Protein AF-A0A4V5LPJ2-F1 (afdb_monomer_lite)

Foldseek 3Di:
DDLVLLLLLLQLQLQLLVDVPCSNVVSLLLVLVLVLLVVVLVCLVVVNDPVPDDPVNSVVSSVVSSVVSVCVCVVPPVSVVVSLVCVVVNDPVSNVVSVCSSLVSLVSSCVSVVPDPVVSVVVVCVVVVVSVCSVVPGDHDPVRD

Radius of gyration: 16.35 Å; chains: 1; bounding box: 39×26×43 Å

Sequence (145 aa):
MNFYELIYLNIYLSLSRTNKSIPEWSTLFCLSSLFFLNLLSISVLLNIELKELKETQVYIIAGVVFGIHYLHFQKEHRILKKITDLKSKVNLTNRILTILYVLGTISLFCYLANIGLNNYLILIIVIIVPTILAHLFGKRNEQFD

pLDDT: mean 81.31, std 11.52, range [42.31, 94.62]

Structure (mmCIF, N/CA/C/O backbone):
data_AF-A0A4V5LPJ2-F1
#
_entry.id   AF-A0A4V5LPJ2-F1
#
loop_
_atom_site.group_PDB
_atom_site.id
_atom_site.type_symbol
_atom_site.label_atom_id
_atom_site.label_alt_id
_atom_site.label_comp_id
_atom_site.label_asym_id
_atom_site.label_entity_id
_atom_site.label_seq_id
_atom_site.pdbx_PDB_ins_code
_atom_site.Cartn_x
_atom_site.Cartn_y
_atom_site.Cartn_z
_atom_site.occupancy
_atom_site.B_iso_or_equiv
_atom_site.auth_seq_id
_atom_site.auth_comp_id
_atom_site.auth_asym_id
_atom_site.auth_atom_id
_atom_site.pdbx_PDB_model_num
ATOM 1 N N . MET A 1 1 ? -5.592 3.768 -18.200 1.00 69.88 1 MET A N 1
ATOM 2 C CA . MET A 1 1 ? -5.161 3.122 -16.949 1.00 69.88 1 MET A CA 1
ATOM 3 C C . MET A 1 1 ? -6.067 3.661 -15.867 1.00 69.88 1 MET A C 1
ATOM 5 O O . MET A 1 1 ? -6.167 4.882 -15.763 1.00 69.88 1 MET A O 1
ATOM 9 N N . ASN A 1 2 ? -6.808 2.800 -15.174 1.00 79.50 2 ASN A N 1
ATOM 10 C CA . ASN A 1 2 ? -7.625 3.251 -14.046 1.00 79.50 2 ASN A CA 1
ATOM 11 C C . ASN A 1 2 ? -6.712 3.609 -12.847 1.00 79.50 2 ASN A C 1
ATOM 13 O O . ASN A 1 2 ? -5.513 3.324 -12.862 1.00 79.50 2 ASN A O 1
ATOM 17 N N . PHE A 1 3 ? -7.254 4.276 -11.825 1.00 81.38 3 PHE A N 1
ATOM 18 C CA . PHE A 1 3 ? -6.464 4.726 -10.669 1.00 81.38 3 PHE A CA 1
ATOM 19 C C . PHE A 1 3 ? -5.799 3.562 -9.914 1.00 81.38 3 PHE A C 1
ATOM 21 O O . PHE A 1 3 ? -4.644 3.667 -9.509 1.00 81.38 3 PHE A O 1
ATOM 28 N N . TYR A 1 4 ? -6.492 2.428 -9.792 1.00 83.69 4 TYR A N 1
ATOM 29 C CA . TYR A 1 4 ? -5.961 1.231 -9.143 1.00 83.69 4 TYR A CA 1
ATOM 30 C C . TYR A 1 4 ? -4.766 0.640 -9.908 1.00 83.69 4 TYR A C 1
ATOM 32 O O . TYR A 1 4 ? -3.712 0.420 -9.320 1.00 83.69 4 TYR A O 1
ATOM 40 N N . GLU A 1 5 ? -4.891 0.452 -11.225 1.00 80.06 5 GLU A N 1
ATOM 41 C CA . GLU A 1 5 ? -3.816 -0.007 -12.113 1.00 80.06 5 GLU A CA 1
ATOM 42 C C . GLU A 1 5 ? -2.605 0.935 -12.041 1.00 80.06 5 GLU A C 1
ATOM 44 O O . GLU A 1 5 ? -1.464 0.478 -12.064 1.00 80.06 5 GLU A O 1
ATOM 49 N N . LEU A 1 6 ? -2.845 2.246 -11.922 1.00 84.94 6 LEU A N 1
ATOM 50 C CA . LEU A 1 6 ? -1.798 3.256 -11.788 1.00 84.94 6 LEU A CA 1
ATOM 51 C C . LEU A 1 6 ? -1.009 3.094 -10.491 1.00 84.94 6 LEU A C 1
ATOM 53 O O . LEU A 1 6 ? 0.224 3.081 -10.530 1.00 84.94 6 LEU A O 1
ATOM 57 N N . ILE A 1 7 ? -1.703 2.981 -9.357 1.00 86.81 7 ILE A N 1
ATOM 58 C CA . ILE A 1 7 ? -1.058 2.777 -8.056 1.00 86.81 7 ILE A CA 1
ATOM 59 C C . ILE A 1 7 ? -0.337 1.430 -8.058 1.00 86.81 7 ILE A C 1
ATOM 61 O O . ILE A 1 7 ? 0.839 1.377 -7.699 1.00 86.81 7 ILE A O 1
ATOM 65 N N . TYR A 1 8 ? -1.002 0.367 -8.520 1.00 86.94 8 TYR A N 1
ATOM 66 C CA . TYR A 1 8 ? -0.419 -0.967 -8.621 1.00 86.94 8 TYR A CA 1
ATOM 67 C C . TYR A 1 8 ? 0.894 -0.927 -9.402 1.00 86.94 8 TYR A C 1
ATOM 69 O O . TYR A 1 8 ? 1.921 -1.369 -8.896 1.00 86.94 8 TYR A O 1
ATOM 77 N N . LEU A 1 9 ? 0.888 -0.355 -10.609 1.00 85.38 9 LEU A N 1
ATOM 78 C CA . LEU A 1 9 ? 2.061 -0.310 -11.479 1.00 85.38 9 LEU A CA 1
ATOM 79 C C . LEU A 1 9 ? 3.217 0.475 -10.846 1.00 85.38 9 LEU A C 1
ATOM 81 O O . LEU A 1 9 ? 4.365 0.041 -10.916 1.00 85.38 9 LEU A O 1
ATOM 85 N N . ASN A 1 10 ? 2.939 1.616 -10.214 1.00 85.19 10 ASN A N 1
ATOM 86 C CA . ASN A 1 10 ? 3.983 2.413 -9.568 1.00 85.19 10 ASN A CA 1
ATOM 87 C C . ASN A 1 10 ? 4.578 1.709 -8.342 1.00 85.19 10 ASN A C 1
ATOM 89 O O . ASN A 1 10 ? 5.80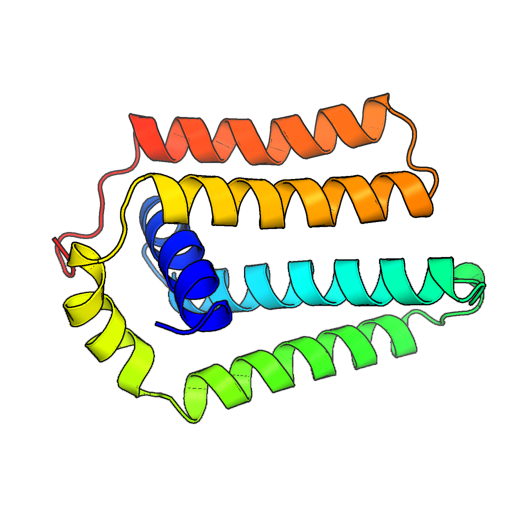1 1.710 -8.182 1.00 85.19 10 ASN A O 1
ATOM 93 N N . ILE A 1 11 ? 3.739 1.091 -7.506 1.00 87.94 11 ILE A N 1
ATOM 94 C CA . ILE A 1 11 ? 4.201 0.313 -6.350 1.00 87.94 11 ILE A CA 1
ATOM 95 C C . ILE A 1 11 ? 5.001 -0.900 -6.828 1.00 87.94 11 ILE A C 1
ATOM 97 O O . ILE A 1 11 ? 6.104 -1.121 -6.334 1.00 87.94 11 ILE A O 1
ATOM 101 N N . TYR A 1 12 ? 4.516 -1.612 -7.846 1.00 86.56 12 TYR A N 1
ATOM 102 C CA . TYR A 1 12 ? 5.212 -2.745 -8.451 1.00 86.56 12 TYR A CA 1
ATOM 103 C C . TYR A 1 12 ? 6.596 -2.364 -8.971 1.00 86.56 12 TYR A C 1
ATOM 105 O O . TYR A 1 12 ? 7.581 -2.991 -8.595 1.00 86.56 12 TYR A O 1
ATOM 113 N N . LEU A 1 13 ? 6.704 -1.299 -9.773 1.00 81.50 13 LEU A N 1
ATOM 114 C CA . LEU A 1 13 ? 7.986 -0.832 -10.319 1.00 81.50 13 LEU A CA 1
ATOM 115 C C . LEU A 1 13 ? 8.971 -0.351 -9.243 1.00 81.50 13 LEU A C 1
ATOM 117 O O . LEU A 1 13 ? 10.178 -0.284 -9.497 1.00 81.50 13 LEU A O 1
ATOM 121 N N . SER A 1 14 ? 8.462 0.053 -8.079 1.00 82.00 14 SER A N 1
ATOM 122 C CA . SER A 1 14 ? 9.286 0.392 -6.922 1.00 82.00 14 SER A CA 1
ATOM 123 C C . SER A 1 14 ? 9.760 -0.877 -6.210 1.00 82.00 14 SER A C 1
ATOM 125 O O . SER A 1 14 ? 10.963 -1.086 -6.051 1.00 82.00 14 SER A O 1
ATOM 127 N N . LEU A 1 15 ? 8.831 -1.770 -5.857 1.00 84.56 15 LEU A N 1
ATOM 128 C CA . LEU A 1 15 ? 9.115 -3.002 -5.121 1.00 84.56 15 LEU A CA 1
ATOM 129 C C . LEU A 1 15 ? 9.925 -4.009 -5.933 1.00 84.56 15 LEU A C 1
ATOM 131 O O . LEU A 1 15 ? 10.738 -4.718 -5.359 1.00 84.56 15 LEU A O 1
ATOM 135 N N . SER A 1 16 ? 9.804 -4.037 -7.258 1.00 82.12 16 SER A N 1
ATOM 136 C CA . SER A 1 16 ? 10.622 -4.902 -8.114 1.00 82.12 16 SER A CA 1
ATOM 137 C C . SER A 1 16 ? 12.112 -4.543 -8.106 1.00 82.12 16 SER A C 1
ATOM 139 O O . SER A 1 16 ? 12.935 -5.311 -8.607 1.00 82.12 16 SER A O 1
ATOM 141 N N . ARG A 1 17 ? 12.486 -3.383 -7.542 1.00 75.56 17 ARG A N 1
ATOM 142 C CA . ARG A 1 17 ? 13.888 -3.000 -7.311 1.00 75.56 17 ARG A CA 1
ATOM 143 C C . ARG A 1 17 ? 14.451 -3.590 -6.023 1.00 75.56 17 ARG A C 1
ATOM 145 O O . ARG A 1 17 ? 15.646 -3.863 -5.973 1.00 75.56 17 ARG A O 1
ATOM 152 N N . THR A 1 18 ? 13.614 -3.762 -4.999 1.00 76.88 18 THR A N 1
ATOM 153 C CA . THR A 1 18 ? 14.015 -4.276 -3.678 1.00 76.88 18 THR A CA 1
ATOM 154 C C . THR A 1 18 ? 13.739 -5.761 -3.514 1.00 76.88 18 THR A C 1
ATOM 156 O O . THR A 1 18 ? 14.551 -6.468 -2.927 1.00 76.88 18 THR A O 1
ATOM 159 N N . ASN A 1 19 ? 12.626 -6.250 -4.055 1.00 78.19 19 ASN A N 1
ATOM 160 C CA . ASN A 1 19 ? 12.222 -7.645 -4.023 1.00 78.19 19 ASN A CA 1
ATOM 161 C C . ASN A 1 19 ? 12.084 -8.196 -5.445 1.00 78.19 19 ASN A C 1
ATOM 163 O O . ASN A 1 19 ? 11.047 -8.069 -6.094 1.00 78.19 19 ASN A O 1
ATOM 167 N N . LYS A 1 20 ? 13.159 -8.827 -5.915 1.00 72.06 20 LYS A N 1
ATOM 168 C CA . LYS A 1 20 ? 13.253 -9.410 -7.259 1.00 72.06 20 LYS A CA 1
ATOM 169 C C . LYS A 1 20 ? 12.578 -10.771 -7.387 1.00 72.06 20 LYS A C 1
ATOM 171 O O . LYS A 1 20 ? 12.247 -11.162 -8.499 1.00 72.06 20 LYS A O 1
ATOM 176 N N . SER A 1 21 ? 12.407 -11.485 -6.277 1.00 78.12 21 SER A N 1
ATOM 177 C CA . SER A 1 21 ? 11.954 -12.878 -6.290 1.00 78.12 21 SER A CA 1
ATOM 178 C C . SER A 1 21 ? 10.438 -12.997 -6.410 1.00 78.12 21 SER A C 1
ATOM 180 O O . SER A 1 21 ? 9.957 -13.909 -7.071 1.00 78.12 21 SER A O 1
ATOM 182 N N . ILE A 1 22 ? 9.691 -12.092 -5.766 1.00 83.00 22 ILE A N 1
ATOM 183 C CA . ILE A 1 22 ? 8.217 -12.108 -5.723 1.00 83.00 22 ILE A CA 1
ATOM 184 C C . ILE A 1 22 ? 7.626 -10.677 -5.669 1.00 83.00 22 ILE A C 1
ATOM 186 O O . ILE A 1 22 ? 6.932 -10.308 -4.706 1.00 83.00 22 ILE A O 1
ATOM 190 N N . PRO A 1 23 ? 7.920 -9.818 -6.665 1.00 81.56 23 PRO A N 1
ATOM 191 C CA . PRO A 1 23 ? 7.469 -8.425 -6.672 1.00 81.56 23 PRO A CA 1
ATOM 192 C C . PRO A 1 23 ? 5.940 -8.282 -6.708 1.00 81.56 23 PRO A C 1
ATOM 194 O O . PRO A 1 23 ? 5.391 -7.355 -6.106 1.00 81.56 23 PRO A O 1
ATOM 197 N N . GLU A 1 24 ? 5.231 -9.209 -7.349 1.00 82.12 24 GLU A N 1
ATOM 198 C CA . GLU A 1 24 ? 3.770 -9.204 -7.472 1.00 82.12 24 GLU A CA 1
ATOM 199 C C . GLU A 1 24 ? 3.105 -9.384 -6.109 1.00 82.12 24 GLU A C 1
ATOM 201 O O . GLU A 1 24 ? 2.241 -8.597 -5.722 1.00 82.12 24 GLU A O 1
ATOM 206 N N . TRP A 1 25 ? 3.550 -10.389 -5.353 1.00 85.31 25 TRP A N 1
ATOM 207 C CA . TRP A 1 25 ? 3.049 -10.673 -4.009 1.00 85.31 25 TRP A CA 1
ATOM 208 C C . TRP A 1 25 ? 3.363 -9.541 -3.038 1.00 85.31 25 TRP A C 1
ATOM 210 O O . TRP A 1 25 ? 2.518 -9.168 -2.228 1.00 85.31 25 TRP A O 1
ATOM 220 N N . SER A 1 26 ? 4.546 -8.940 -3.166 1.00 88.06 26 SER A N 1
ATOM 221 C CA . SER A 1 26 ? 4.929 -7.775 -2.362 1.00 88.06 26 SER A CA 1
ATOM 222 C C . SER A 1 26 ? 4.034 -6.572 -2.661 1.00 88.06 26 SER A C 1
ATOM 224 O O . SER A 1 26 ? 3.587 -5.881 -1.747 1.00 88.06 26 SER A O 1
ATOM 226 N N . THR A 1 27 ? 3.725 -6.348 -3.940 1.00 89.12 27 THR A N 1
ATOM 227 C CA . THR A 1 27 ? 2.815 -5.283 -4.387 1.00 89.12 27 THR A CA 1
ATOM 228 C C . THR A 1 27 ? 1.408 -5.514 -3.867 1.00 89.12 27 THR A C 1
ATOM 230 O O . THR A 1 27 ? 0.787 -4.600 -3.327 1.00 89.12 27 THR A O 1
ATOM 233 N N . LEU A 1 28 ? 0.925 -6.749 -3.980 1.00 90.06 28 LEU A N 1
ATOM 234 C CA . LEU A 1 28 ? -0.381 -7.154 -3.490 1.00 90.06 28 LEU A CA 1
ATOM 235 C C . LEU A 1 28 ? -0.511 -6.927 -1.982 1.00 90.06 28 LEU A C 1
ATOM 237 O O . LEU A 1 28 ? -1.493 -6.344 -1.521 1.00 90.06 28 LEU A O 1
ATOM 241 N N . PHE A 1 29 ? 0.498 -7.344 -1.221 1.00 90.75 29 PHE A N 1
ATOM 242 C CA . PHE A 1 29 ? 0.544 -7.153 0.222 1.00 90.75 29 PHE A CA 1
ATOM 243 C C . PHE A 1 29 ? 0.590 -5.669 0.607 1.00 90.75 29 PHE A C 1
ATOM 245 O O . PHE A 1 29 ? -0.132 -5.242 1.511 1.00 90.75 29 PHE A O 1
ATOM 25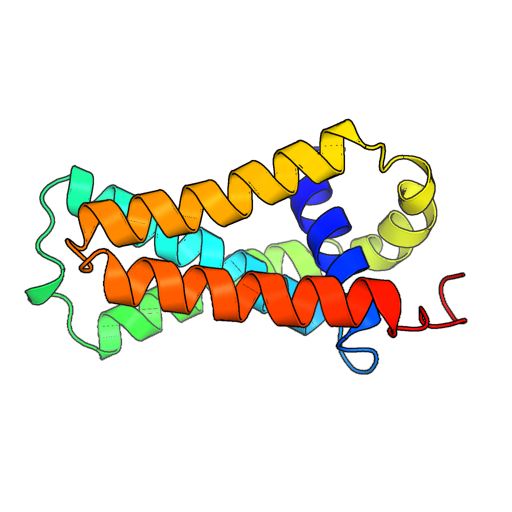2 N N . CYS A 1 30 ? 1.380 -4.867 -0.113 1.00 91.69 30 CYS A N 1
ATOM 253 C CA . CYS A 1 30 ? 1.466 -3.424 0.092 1.00 91.69 30 CYS A CA 1
ATOM 254 C C . CYS A 1 30 ? 0.113 -2.737 -0.152 1.00 91.69 30 CYS A C 1
ATOM 256 O O . CYS A 1 30 ? -0.375 -2.015 0.716 1.00 91.69 30 CYS A O 1
ATOM 258 N N . LEU A 1 31 ? -0.534 -3.013 -1.287 1.00 92.38 31 LEU A N 1
ATOM 259 C CA . LEU A 1 31 ? -1.853 -2.464 -1.612 1.00 92.38 31 LEU A CA 1
ATOM 260 C C . LEU A 1 31 ? -2.919 -2.875 -0.601 1.00 92.38 31 LEU A C 1
ATOM 262 O O . LEU A 1 31 ? -3.681 -2.029 -0.139 1.00 92.38 31 LEU A O 1
ATOM 266 N N . SER A 1 32 ? -2.932 -4.153 -0.224 1.00 94.62 32 SER A N 1
ATOM 267 C CA . SER A 1 32 ? -3.879 -4.679 0.759 1.00 94.62 32 SER A CA 1
ATOM 268 C C . SER A 1 32 ? -3.702 -3.989 2.109 1.00 94.62 32 SER A C 1
ATOM 270 O O . SER A 1 32 ? -4.685 -3.575 2.716 1.00 94.62 32 SER A O 1
ATOM 272 N N . SER A 1 33 ? -2.455 -3.789 2.545 1.00 93.19 33 SER A N 1
ATOM 273 C CA . SER A 1 33 ? -2.142 -3.055 3.775 1.00 93.19 33 SER A CA 1
ATOM 274 C C . SER A 1 33 ? -2.609 -1.599 3.709 1.00 93.19 33 SER A C 1
ATOM 276 O O . SER A 1 33 ? -3.263 -1.128 4.633 1.00 93.19 33 SER A O 1
ATOM 278 N N . LEU A 1 34 ? -2.343 -0.889 2.606 1.00 93.81 34 LEU A N 1
ATOM 279 C CA . LEU A 1 34 ? -2.799 0.497 2.430 1.00 93.81 34 LEU A CA 1
ATOM 280 C C . LEU A 1 34 ? -4.327 0.600 2.438 1.00 93.81 34 LEU A C 1
ATOM 282 O O . LEU A 1 34 ? -4.893 1.472 3.093 1.00 93.81 34 LEU A O 1
ATOM 286 N N . PHE A 1 35 ? -5.007 -0.305 1.739 1.00 94.06 35 PHE A N 1
ATOM 287 C CA . PHE A 1 35 ? -6.463 -0.336 1.726 1.00 94.06 35 PHE A CA 1
ATOM 288 C C . PHE A 1 35 ? -7.030 -0.644 3.115 1.00 94.06 35 PHE A C 1
ATOM 290 O O . PHE A 1 35 ? -7.977 0.003 3.554 1.00 94.06 35 PHE A O 1
ATOM 297 N N . PHE A 1 36 ? -6.414 -1.579 3.837 1.00 94.50 36 PHE A N 1
ATOM 298 C CA . PHE A 1 36 ? -6.782 -1.906 5.208 1.00 94.50 36 PHE A CA 1
ATOM 299 C C . PHE A 1 36 ? -6.623 -0.705 6.154 1.00 94.50 36 PHE A C 1
ATOM 301 O O . PHE A 1 36 ? -7.542 -0.413 6.915 1.00 94.50 36 PHE A O 1
ATOM 308 N N . LEU A 1 37 ? -5.526 0.055 6.058 1.00 93.19 37 LEU A N 1
ATOM 309 C CA . LEU A 1 37 ? -5.343 1.294 6.830 1.00 93.19 37 LEU A CA 1
ATOM 310 C C . LEU A 1 37 ? -6.404 2.351 6.504 1.00 93.19 37 LEU A C 1
ATOM 312 O O . LEU A 1 37 ? -6.894 3.030 7.409 1.00 93.19 37 LEU A O 1
ATOM 316 N N . ASN A 1 38 ? -6.798 2.472 5.234 1.00 93.88 38 ASN A N 1
ATOM 317 C CA . ASN A 1 38 ? -7.894 3.355 4.838 1.00 93.88 38 ASN A CA 1
ATOM 318 C C . ASN A 1 38 ? -9.237 2.894 5.423 1.00 93.88 38 ASN A C 1
ATOM 320 O O . ASN A 1 38 ? -9.992 3.730 5.912 1.00 93.88 38 ASN A O 1
ATOM 324 N N . LEU A 1 39 ? -9.525 1.588 5.452 1.00 93.12 39 LEU A N 1
ATOM 325 C CA . LEU A 1 39 ? -10.726 1.067 6.115 1.00 93.12 39 LEU A CA 1
ATOM 326 C C . LEU A 1 39 ? -10.722 1.363 7.614 1.00 93.12 39 LEU A C 1
ATOM 328 O O . LEU A 1 39 ? -11.727 1.839 8.130 1.00 93.12 39 LEU A O 1
ATOM 332 N N . LEU A 1 40 ? -9.599 1.140 8.303 1.00 91.50 40 LEU A N 1
ATOM 333 C CA . LEU A 1 40 ? -9.479 1.492 9.720 1.00 91.50 40 LEU A CA 1
ATOM 334 C C . LEU A 1 40 ? -9.690 2.992 9.948 1.00 91.50 40 LEU A C 1
ATOM 336 O O . LEU A 1 40 ? -10.397 3.377 10.873 1.00 91.50 40 LEU A O 1
ATOM 340 N N . SER A 1 41 ? -9.127 3.829 9.077 1.00 92.12 41 SER A N 1
ATOM 341 C CA . SER A 1 41 ? -9.309 5.283 9.122 1.00 92.12 41 SER A CA 1
ATOM 342 C C . SER A 1 41 ? -10.782 5.672 8.965 1.00 92.12 41 SER A C 1
ATOM 344 O O . SER A 1 41 ? -11.300 6.463 9.749 1.00 92.12 41 SER A O 1
ATOM 346 N N . ILE A 1 42 ? -11.486 5.075 7.999 1.00 92.31 42 ILE A N 1
ATOM 347 C CA . ILE A 1 42 ? -12.926 5.290 7.804 1.00 92.31 42 ILE A CA 1
ATOM 348 C C . ILE A 1 42 ? -13.713 4.831 9.036 1.00 92.31 42 ILE A C 1
ATOM 350 O O . ILE A 1 42 ? -14.583 5.564 9.497 1.00 92.31 42 ILE A O 1
ATOM 354 N N . SER A 1 43 ? -13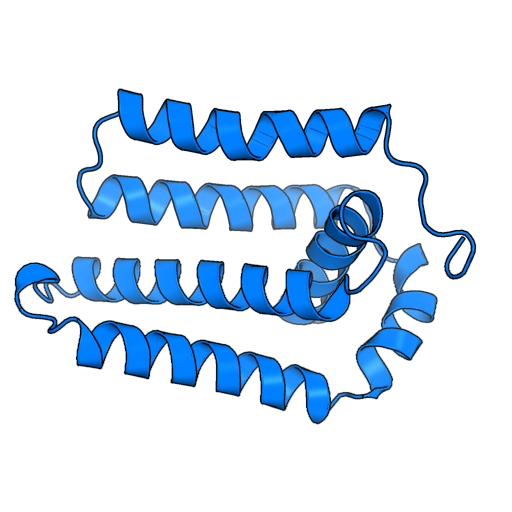.392 3.669 9.606 1.00 89.12 43 SER A N 1
ATOM 355 C CA . SER A 1 43 ? -14.041 3.177 10.826 1.00 89.12 43 SER A CA 1
ATOM 356 C C . SER A 1 43 ? -13.901 4.167 11.984 1.00 89.12 43 SER A C 1
ATOM 358 O O . SER A 1 43 ? -14.897 4.485 12.629 1.00 89.12 43 SER A O 1
ATOM 360 N N . VAL A 1 44 ? -12.703 4.723 12.202 1.00 88.62 44 VAL A N 1
ATOM 361 C CA . VAL A 1 44 ? -12.481 5.746 13.239 1.00 88.62 44 VAL A CA 1
ATOM 362 C C . VAL A 1 44 ? -13.289 7.015 12.955 1.00 88.62 44 VAL A C 1
ATOM 364 O O . VAL A 1 44 ? -13.913 7.550 13.866 1.00 88.62 44 VAL A O 1
ATOM 367 N N . LEU A 1 45 ? -13.336 7.479 11.701 1.00 90.81 45 LEU A N 1
ATOM 368 C CA . LEU A 1 45 ? -14.137 8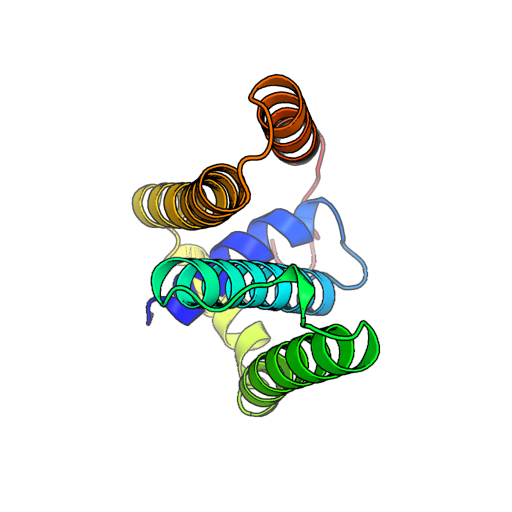.649 11.309 1.00 90.81 45 LEU A CA 1
ATOM 369 C C . LEU A 1 45 ? -15.644 8.442 11.515 1.00 90.81 45 LEU A C 1
ATOM 371 O O . LEU A 1 45 ? -16.367 9.398 11.784 1.00 90.81 45 LEU A O 1
ATOM 375 N N . LEU A 1 46 ? -16.113 7.200 11.410 1.00 91.12 46 LEU A N 1
ATOM 376 C CA . LEU A 1 46 ? -17.492 6.809 11.704 1.00 91.12 46 LEU A CA 1
ATOM 377 C C . LEU A 1 46 ? -17.739 6.567 13.204 1.00 91.12 46 LEU A C 1
ATOM 379 O O . LEU A 1 46 ? -18.802 6.069 13.567 1.00 91.12 46 LEU A O 1
ATOM 383 N N . ASN A 1 47 ? -16.788 6.934 14.071 1.00 86.62 47 ASN A N 1
ATOM 384 C CA . ASN A 1 47 ? -16.817 6.725 15.522 1.00 86.62 47 ASN A CA 1
ATOM 385 C C . ASN A 1 47 ? -16.936 5.249 15.936 1.00 86.62 47 ASN A C 1
ATOM 387 O O . ASN A 1 47 ? -17.457 4.941 17.005 1.00 86.62 47 ASN A O 1
ATOM 391 N N . ILE A 1 48 ? -16.452 4.325 15.103 1.00 85.25 48 ILE A N 1
ATOM 392 C CA . ILE A 1 48 ? -16.347 2.915 15.478 1.00 85.25 48 ILE A CA 1
ATOM 393 C C . ILE A 1 48 ? -15.099 2.760 16.348 1.00 85.25 48 ILE A C 1
ATOM 395 O O . ILE A 1 48 ? -13.974 2.985 15.890 1.00 85.25 48 ILE A O 1
ATOM 399 N N . GLU A 1 49 ? -15.286 2.367 17.607 1.00 80.06 49 GLU A N 1
ATOM 400 C CA . GLU A 1 49 ? -14.177 2.168 18.534 1.00 80.06 49 GLU A CA 1
ATOM 401 C C . GLU A 1 49 ? -13.309 0.975 18.111 1.00 80.06 49 GLU A C 1
ATOM 403 O O . GLU A 1 49 ? -13.686 -0.188 18.243 1.00 80.06 49 GLU A O 1
ATOM 408 N N . LEU A 1 50 ? -12.080 1.250 17.659 1.00 78.12 50 LEU A N 1
ATOM 409 C CA . LEU A 1 50 ? -11.134 0.192 17.279 1.00 78.12 50 LEU A CA 1
ATOM 410 C C . LEU A 1 50 ? -10.733 -0.720 18.449 1.00 78.12 50 LEU A C 1
ATOM 412 O O . LEU A 1 50 ? -10.219 -1.810 18.224 1.00 78.12 50 LEU A O 1
ATOM 416 N N . LYS A 1 51 ? -10.948 -0.285 19.694 1.00 77.38 51 LYS A N 1
ATOM 417 C CA . LYS A 1 51 ? -10.615 -1.057 20.899 1.00 77.38 51 LYS A CA 1
ATOM 418 C C . LYS A 1 51 ? -11.524 -2.270 21.095 1.00 77.38 51 LYS A C 1
ATOM 420 O O . LYS A 1 51 ? -11.122 -3.219 21.761 1.00 77.38 51 LYS A O 1
ATOM 425 N N . GLU A 1 52 ? -12.723 -2.244 20.520 1.00 78.94 52 GLU A N 1
ATOM 426 C CA . GLU A 1 52 ? -13.694 -3.336 20.621 1.00 78.94 52 GLU A CA 1
ATOM 427 C C . GLU A 1 52 ? -13.467 -4.430 19.566 1.00 78.94 52 GLU A C 1
ATOM 429 O O . GLU A 1 52 ? -14.021 -5.529 19.671 1.00 78.94 52 GLU A O 1
ATOM 434 N N . LEU A 1 53 ? -12.624 -4.163 18.559 1.00 82.38 53 LEU A N 1
ATOM 435 C CA . LEU A 1 53 ? -12.252 -5.144 17.546 1.00 82.38 53 LEU A CA 1
ATOM 436 C C . LEU A 1 53 ? -11.380 -6.234 18.168 1.00 82.38 53 LEU A C 1
ATOM 438 O O . LEU A 1 53 ? -10.239 -6.009 18.572 1.00 82.38 53 LEU A O 1
ATOM 442 N N . LYS A 1 54 ? -11.908 -7.458 18.182 1.00 88.31 54 LYS A N 1
ATOM 443 C CA . LYS A 1 54 ? -11.126 -8.636 18.564 1.00 88.31 54 LYS A CA 1
ATOM 444 C C . LYS A 1 54 ? -10.048 -8.891 17.518 1.00 88.31 54 LYS A C 1
ATOM 446 O O . LYS A 1 54 ? -10.290 -8.753 16.321 1.00 88.31 54 LYS A O 1
ATOM 451 N N . GLU A 1 55 ? -8.899 -9.384 17.961 1.00 87.50 55 GLU A N 1
ATOM 452 C CA . GLU A 1 55 ? -7.766 -9.741 17.098 1.00 87.50 55 GLU A CA 1
ATOM 453 C C . GLU A 1 55 ? -8.188 -10.640 15.917 1.00 87.50 55 GLU A C 1
ATOM 455 O O . GLU A 1 55 ? -7.852 -10.382 14.763 1.00 87.50 55 GLU A O 1
ATOM 460 N N . THR A 1 56 ? -9.050 -11.628 16.174 1.00 89.50 56 THR A N 1
ATOM 461 C CA . THR A 1 56 ? -9.603 -12.507 15.133 1.00 89.50 56 THR A CA 1
ATOM 462 C C . THR A 1 56 ? -10.387 -11.742 14.062 1.00 89.50 56 THR A C 1
ATOM 464 O O . THR A 1 56 ? -10.288 -12.067 12.883 1.00 89.50 56 THR A O 1
ATOM 467 N N . GLN A 1 57 ? -11.150 -10.711 14.437 1.00 87.94 57 GLN A N 1
ATOM 468 C CA . GLN A 1 57 ? -11.914 -9.897 13.484 1.00 87.94 57 GLN A CA 1
ATOM 469 C C . GLN A 1 57 ? -10.979 -9.054 12.615 1.00 87.94 57 GLN A C 1
ATOM 471 O O . GLN A 1 57 ? -11.178 -8.980 11.405 1.00 87.94 57 GLN A O 1
ATOM 476 N N . VAL A 1 58 ? -9.926 -8.486 13.211 1.00 88.06 58 VAL A N 1
ATOM 477 C CA . VAL A 1 58 ? -8.877 -7.746 12.491 1.00 88.06 58 VAL A CA 1
ATOM 478 C C . VAL A 1 58 ? -8.232 -8.642 11.431 1.00 88.06 58 VAL A C 1
ATOM 480 O O . VAL A 1 58 ? -8.142 -8.245 10.268 1.00 88.06 58 VAL A O 1
ATOM 483 N N . TYR A 1 59 ? -7.859 -9.874 11.792 1.00 89.19 59 TYR A N 1
ATOM 484 C CA . TYR A 1 59 ? -7.279 -10.831 10.846 1.00 89.19 59 TYR A CA 1
ATOM 485 C C . TYR A 1 59 ? -8.247 -11.264 9.749 1.00 89.19 59 TYR A C 1
ATOM 487 O O . TYR A 1 59 ? -7.838 -11.368 8.593 1.00 89.19 59 TYR A O 1
ATOM 495 N N . ILE A 1 60 ? -9.525 -11.467 10.073 1.00 91.69 60 ILE A N 1
ATOM 496 C CA . ILE A 1 60 ? -10.547 -11.783 9.069 1.00 91.69 60 ILE A CA 1
ATOM 497 C C . ILE A 1 60 ? -10.684 -10.629 8.073 1.00 91.69 60 ILE A C 1
ATOM 499 O O . ILE A 1 60 ? -10.658 -10.867 6.868 1.00 91.69 60 ILE A O 1
ATOM 503 N N . ILE A 1 61 ? -10.778 -9.382 8.546 1.00 90.81 61 ILE A N 1
ATOM 504 C CA . ILE A 1 61 ? -10.905 -8.211 7.666 1.00 90.81 61 ILE A CA 1
ATOM 505 C C . ILE A 1 61 ? -9.659 -8.076 6.786 1.00 90.81 61 ILE A C 1
ATOM 507 O O . ILE A 1 61 ? -9.789 -7.932 5.572 1.00 90.81 61 ILE A O 1
ATOM 511 N N . ALA A 1 62 ? -8.460 -8.176 7.364 1.00 91.69 62 ALA A N 1
ATOM 512 C CA . ALA A 1 62 ? -7.214 -8.134 6.602 1.00 91.69 62 ALA A CA 1
ATOM 513 C C . ALA A 1 62 ? -7.149 -9.256 5.548 1.00 91.69 62 ALA A C 1
ATOM 515 O O . ALA A 1 62 ? -6.780 -9.006 4.400 1.00 91.69 62 ALA A O 1
ATOM 516 N N . GLY A 1 63 ? -7.576 -10.471 5.906 1.00 92.06 63 GLY A N 1
ATOM 517 C CA . GLY A 1 63 ? -7.661 -11.615 4.998 1.00 92.06 63 GLY A CA 1
ATOM 518 C C . GLY A 1 63 ? -8.660 -11.403 3.860 1.00 92.06 63 GLY A C 1
ATOM 519 O O . GLY A 1 63 ? -8.347 -11.706 2.711 1.00 92.06 63 GLY A O 1
ATOM 520 N N . VAL A 1 64 ? -9.828 -10.821 4.142 1.00 92.81 64 VAL A N 1
ATOM 521 C CA . VAL A 1 64 ? -10.827 -10.463 3.121 1.00 92.81 64 VAL A CA 1
ATOM 522 C C . VAL A 1 64 ? -10.288 -9.376 2.194 1.00 92.81 64 VAL A C 1
ATOM 524 O O . VAL A 1 64 ? -10.394 -9.514 0.977 1.00 92.81 64 VAL A O 1
ATOM 527 N N . VAL A 1 65 ? -9.660 -8.327 2.733 1.00 94.06 65 VAL A N 1
ATOM 528 C CA . VAL A 1 65 ? -9.038 -7.258 1.935 1.00 94.06 65 VAL A CA 1
ATOM 529 C C . VAL A 1 65 ? -7.964 -7.827 1.014 1.00 94.06 65 VAL A C 1
ATOM 531 O O . VAL A 1 65 ? -7.954 -7.515 -0.181 1.00 94.06 65 VAL A O 1
ATOM 534 N N . PHE A 1 66 ? -7.098 -8.687 1.549 1.00 93.19 66 PHE A N 1
ATOM 535 C CA . PHE A 1 66 ? -6.082 -9.372 0.763 1.00 93.19 66 PHE A CA 1
ATOM 536 C C . PHE A 1 66 ? -6.714 -10.267 -0.304 1.00 93.19 66 PHE A C 1
ATOM 538 O O . PHE A 1 66 ? -6.317 -10.209 -1.463 1.00 93.19 66 PHE A O 1
ATOM 545 N N . GLY A 1 67 ? -7.744 -11.037 0.053 1.00 90.50 67 GLY A N 1
ATOM 546 C CA . GLY A 1 67 ? -8.496 -11.888 -0.865 1.00 90.50 67 GLY A CA 1
ATOM 547 C C . GLY A 1 67 ? -9.133 -11.104 -2.012 1.00 90.50 67 GLY A C 1
ATOM 548 O O . GLY A 1 67 ? -9.031 -11.525 -3.159 1.00 90.50 67 GLY A O 1
ATOM 549 N N . ILE A 1 68 ? -9.717 -9.933 -1.745 1.00 90.06 68 ILE A N 1
ATOM 550 C CA . ILE A 1 68 ? -10.284 -9.052 -2.780 1.00 90.06 68 ILE A CA 1
ATOM 551 C C . ILE A 1 68 ? -9.194 -8.597 -3.753 1.00 90.06 68 ILE A C 1
ATOM 553 O O . ILE A 1 68 ? -9.367 -8.721 -4.967 1.00 90.06 68 ILE A O 1
ATOM 557 N N . HIS A 1 69 ? -8.060 -8.112 -3.241 1.00 89.19 69 HIS A N 1
ATOM 558 C CA . HIS A 1 69 ? -6.948 -7.698 -4.095 1.00 89.19 69 HIS A CA 1
ATOM 559 C C . HIS A 1 69 ? -6.367 -8.889 -4.866 1.00 89.19 69 HIS A C 1
ATOM 561 O O . HIS A 1 69 ? -6.022 -8.752 -6.039 1.00 89.19 69 HIS A O 1
ATOM 567 N N . TYR A 1 70 ? -6.286 -10.061 -4.233 1.00 87.50 70 TYR A N 1
ATOM 568 C CA . TYR A 1 70 ? -5.773 -11.284 -4.838 1.00 87.50 70 TYR A CA 1
ATOM 569 C C . TYR A 1 70 ? -6.676 -11.765 -5.970 1.00 87.50 70 TYR A C 1
ATOM 571 O O . TYR A 1 70 ? -6.187 -12.069 -7.052 1.00 87.50 70 TYR A O 1
ATOM 579 N N . LEU A 1 71 ? -7.993 -11.785 -5.756 1.00 87.06 71 LEU A N 1
ATOM 580 C CA . LEU A 1 71 ? -8.972 -12.131 -6.782 1.00 87.06 71 LEU A CA 1
ATOM 581 C C . LEU A 1 71 ? -8.950 -11.120 -7.925 1.00 87.06 71 LEU A C 1
ATOM 583 O O . LEU A 1 71 ? -9.025 -11.519 -9.083 1.00 87.06 71 LEU A O 1
ATOM 587 N N . HIS A 1 72 ? -8.808 -9.828 -7.625 1.00 80.56 72 HIS A N 1
ATOM 588 C CA . HIS A 1 72 ? -8.646 -8.807 -8.656 1.00 80.56 72 HIS A CA 1
ATOM 589 C C . HIS A 1 72 ? -7.357 -9.032 -9.466 1.00 80.56 72 HIS A C 1
ATOM 591 O O . HIS A 1 72 ? -7.377 -8.958 -10.693 1.00 80.56 72 HIS A O 1
ATOM 597 N N . PHE A 1 73 ? -6.263 -9.403 -8.794 1.00 75.44 73 PHE A N 1
ATOM 598 C CA . PHE A 1 73 ? -4.989 -9.745 -9.421 1.00 75.44 73 PHE A CA 1
ATOM 599 C C . PHE A 1 73 ? -5.052 -11.036 -10.265 1.00 75.44 73 PHE A C 1
ATOM 601 O O . PHE A 1 73 ? -4.579 -11.038 -11.397 1.00 75.44 73 PHE A O 1
ATOM 608 N N . GLN A 1 74 ? -5.674 -12.114 -9.769 1.00 74.12 74 GLN A N 1
ATOM 609 C CA . GLN A 1 74 ? -5.847 -13.385 -10.492 1.00 74.12 74 GLN A CA 1
ATOM 610 C C . GLN A 1 74 ? -6.813 -13.260 -11.674 1.00 74.12 74 GLN A C 1
ATOM 612 O O . GLN A 1 74 ? -6.520 -13.719 -12.778 1.00 74.12 74 GLN A O 1
ATOM 617 N N . LYS A 1 75 ? -7.975 -12.627 -11.470 1.00 65.75 75 LYS A N 1
ATOM 618 C CA . LYS A 1 75 ? -8.965 -12.415 -12.539 1.00 65.75 75 LYS A CA 1
ATOM 619 C C . LYS A 1 75 ? -8.356 -11.621 -13.695 1.00 65.75 75 LYS A C 1
ATOM 621 O O . LYS A 1 75 ? -8.738 -11.804 -14.849 1.00 65.75 75 LYS A O 1
ATOM 626 N N . GLU A 1 76 ? -7.348 -10.810 -13.393 1.00 57.94 76 GLU A N 1
ATOM 627 C CA . GLU A 1 76 ? -6.475 -10.183 -14.365 1.00 57.94 76 GLU A CA 1
ATOM 628 C C . GLU A 1 76 ? -5.066 -10.800 -14.416 1.00 57.94 76 GLU A C 1
ATOM 630 O O . GLU A 1 76 ? -4.098 -10.050 -14.460 1.00 57.94 76 GLU A O 1
ATOM 635 N N . HIS A 1 77 ? -4.891 -12.120 -14.589 1.00 52.47 77 HIS A N 1
ATOM 636 C CA . HIS A 1 77 ? -3.605 -12.749 -15.004 1.00 52.47 77 HIS A CA 1
ATOM 637 C C . HIS A 1 77 ? -2.920 -12.096 -16.249 1.00 52.47 77 HIS A C 1
ATOM 639 O O . HIS A 1 77 ? -1.845 -12.499 -16.686 1.00 52.47 77 HIS A O 1
ATOM 645 N N . ARG A 1 78 ? -3.525 -11.044 -16.815 1.00 54.94 78 ARG A N 1
ATOM 646 C CA . ARG A 1 78 ? -2.992 -10.049 -17.749 1.00 54.94 78 ARG A CA 1
ATOM 647 C C . ARG A 1 78 ? -2.124 -8.950 -17.123 1.00 54.94 78 ARG A C 1
ATOM 649 O O . ARG A 1 78 ? -1.492 -8.248 -17.900 1.00 54.94 78 ARG A O 1
ATOM 656 N N . ILE A 1 79 ? -2.079 -8.747 -15.804 1.00 58.19 79 ILE A N 1
ATOM 657 C CA . ILE A 1 79 ? -1.387 -7.601 -15.185 1.00 58.19 79 ILE A CA 1
ATOM 658 C C . ILE A 1 79 ? 0.112 -7.627 -15.488 1.00 58.19 79 ILE A C 1
ATOM 660 O O . ILE A 1 79 ? 0.633 -6.599 -15.885 1.00 58.19 79 ILE A O 1
ATOM 664 N N . LEU A 1 80 ? 0.792 -8.777 -15.448 1.00 57.47 80 LEU A N 1
ATOM 665 C CA . LEU A 1 80 ? 2.207 -8.866 -15.850 1.00 57.47 80 LEU A CA 1
ATOM 666 C C . LEU A 1 80 ? 2.434 -8.476 -17.319 1.00 57.47 80 LEU A C 1
ATOM 668 O O . LEU A 1 80 ? 3.318 -7.677 -17.612 1.00 57.47 80 LEU A O 1
ATOM 672 N N . LYS A 1 81 ? 1.574 -8.958 -18.226 1.00 60.78 81 LYS A N 1
ATOM 673 C CA . LYS A 1 81 ? 1.612 -8.615 -19.660 1.00 60.78 81 LYS A CA 1
ATOM 674 C C . LYS A 1 81 ? 1.280 -7.134 -19.906 1.00 60.78 81 LYS A C 1
ATOM 676 O O . LYS A 1 81 ? 1.931 -6.464 -20.699 1.00 60.78 81 LYS A O 1
ATOM 681 N N . LYS A 1 82 ? 0.309 -6.598 -19.161 1.00 60.53 82 LYS A N 1
ATOM 682 C CA . LYS A 1 82 ? -0.042 -5.174 -19.140 1.00 60.53 82 LYS A CA 1
ATOM 683 C C . LYS A 1 82 ? 1.082 -4.333 -18.535 1.00 60.53 82 LYS A C 1
ATOM 685 O O . LYS A 1 82 ? 1.291 -3.234 -19.010 1.00 60.53 82 LYS A O 1
ATOM 690 N N . ILE A 1 83 ? 1.805 -4.785 -17.510 1.00 64.38 83 ILE A N 1
ATOM 691 C CA . ILE A 1 83 ? 2.885 -4.019 -16.865 1.00 64.38 83 ILE A CA 1
ATOM 692 C C . ILE A 1 83 ? 4.021 -3.780 -17.855 1.00 64.38 83 ILE A C 1
ATOM 694 O O . ILE A 1 83 ? 4.498 -2.649 -17.945 1.00 64.38 83 ILE A O 1
ATOM 698 N N . THR A 1 84 ? 4.403 -4.795 -18.637 1.00 62.31 84 THR A N 1
ATOM 699 C CA . THR A 1 84 ? 5.358 -4.628 -19.743 1.00 62.31 84 THR A CA 1
ATOM 700 C C . THR A 1 84 ? 4.860 -3.608 -20.770 1.00 62.31 84 THR A C 1
ATOM 702 O O . THR A 1 84 ? 5.608 -2.701 -21.130 1.00 62.31 84 THR A O 1
ATOM 705 N N . ASP A 1 85 ? 3.576 -3.651 -21.139 1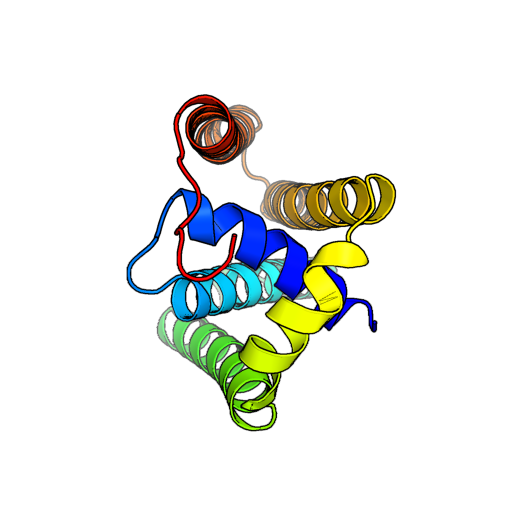.00 62.09 85 ASP A N 1
ATOM 706 C CA . ASP A 1 85 ? 2.983 -2.725 -22.120 1.00 62.09 85 ASP A CA 1
ATOM 707 C C . ASP A 1 85 ? 2.722 -1.305 -21.564 1.00 62.09 85 ASP A C 1
ATOM 709 O O . ASP A 1 85 ? 2.643 -0.324 -22.309 1.00 62.09 85 ASP A O 1
ATOM 713 N N . LEU A 1 86 ? 2.556 -1.169 -20.245 1.00 64.44 86 LEU A N 1
ATOM 714 C CA . LEU A 1 86 ? 2.197 0.073 -19.551 1.00 64.44 86 LEU A CA 1
ATOM 715 C C . LEU A 1 86 ? 3.407 0.776 -18.922 1.00 64.44 86 LEU A C 1
ATOM 717 O O . LEU A 1 86 ? 3.273 1.937 -18.529 1.00 64.44 86 LEU A O 1
ATOM 721 N N . LYS A 1 87 ? 4.585 0.135 -18.856 1.00 63.44 87 LYS A N 1
ATOM 722 C CA . LYS A 1 87 ? 5.830 0.709 -18.300 1.00 63.44 87 LYS A CA 1
ATOM 723 C C . LYS A 1 87 ? 6.149 2.080 -18.910 1.00 63.44 87 LYS A C 1
ATOM 725 O O . LYS A 1 87 ? 6.527 3.000 -18.186 1.00 63.44 87 LYS A O 1
ATOM 730 N N . SER A 1 88 ? 5.927 2.245 -20.217 1.00 62.50 88 SER A N 1
ATOM 731 C CA . SER A 1 88 ? 6.148 3.502 -20.952 1.00 62.50 88 SER A CA 1
ATOM 732 C C . SER A 1 88 ? 5.161 4.623 -20.595 1.00 62.50 88 SER A C 1
ATOM 734 O O . SER A 1 88 ? 5.432 5.790 -20.866 1.00 62.50 88 SER A O 1
ATOM 736 N N . LYS A 1 89 ? 4.029 4.301 -19.956 1.00 65.19 89 LYS A N 1
ATOM 737 C CA . LYS A 1 89 ? 2.957 5.255 -19.619 1.00 65.19 89 LYS A CA 1
ATOM 738 C C . LYS A 1 89 ? 3.073 5.831 -18.206 1.00 65.19 89 LYS A C 1
ATOM 740 O O . LYS A 1 89 ? 2.236 6.637 -17.795 1.00 65.19 89 LYS A O 1
ATOM 745 N N . VAL A 1 90 ? 4.096 5.443 -17.443 1.00 71.25 90 VAL A N 1
ATOM 746 C CA . VAL A 1 90 ? 4.342 5.980 -16.099 1.00 71.25 90 VAL A CA 1
ATOM 747 C C . VAL A 1 90 ? 5.118 7.293 -16.196 1.00 71.25 90 VAL A C 1
ATOM 749 O O . VAL A 1 90 ? 6.345 7.297 -16.279 1.00 71.25 90 VAL A O 1
ATOM 752 N N . ASN A 1 91 ? 4.399 8.415 -16.155 1.00 80.50 91 ASN A N 1
ATOM 753 C CA . ASN A 1 91 ? 4.993 9.750 -16.088 1.00 80.50 91 ASN A CA 1
ATOM 754 C C . ASN A 1 91 ? 5.298 10.177 -14.632 1.00 80.50 91 ASN A C 1
ATOM 756 O O . ASN A 1 91 ? 4.926 9.505 -13.665 1.00 80.50 91 ASN A O 1
ATOM 760 N N . LEU A 1 92 ? 5.995 11.308 -14.474 1.00 81.44 92 LEU A N 1
ATOM 761 C CA . LEU A 1 92 ? 6.353 11.865 -13.164 1.00 81.44 92 LEU A CA 1
ATOM 762 C C . LEU A 1 92 ? 5.114 12.169 -12.305 1.00 81.44 92 LEU A C 1
ATOM 764 O O . LEU A 1 92 ? 5.104 11.861 -11.116 1.00 81.44 92 LEU A O 1
ATOM 768 N N . THR A 1 93 ? 4.051 12.697 -12.914 1.00 83.62 93 THR A N 1
ATOM 769 C CA . THR A 1 93 ? 2.787 13.011 -12.235 1.00 83.62 93 THR A CA 1
ATOM 770 C C . THR A 1 93 ? 2.168 11.777 -11.579 1.00 83.62 93 THR A C 1
ATOM 772 O O . THR A 1 93 ? 1.788 11.828 -10.413 1.00 83.62 93 THR A O 1
ATOM 775 N N . ASN A 1 94 ? 2.144 10.637 -12.274 1.00 83.19 94 ASN A N 1
ATOM 776 C CA . ASN A 1 94 ? 1.613 9.377 -11.748 1.00 83.19 94 ASN A CA 1
ATOM 777 C C . ASN A 1 94 ? 2.413 8.883 -10.532 1.00 83.19 94 ASN A C 1
ATOM 779 O O . ASN A 1 94 ? 1.838 8.350 -9.580 1.00 83.19 94 ASN A O 1
ATOM 783 N N . ARG A 1 95 ? 3.737 9.088 -10.540 1.00 82.62 95 ARG A N 1
ATOM 784 C CA . ARG A 1 95 ? 4.601 8.758 -9.396 1.00 82.62 95 ARG A CA 1
ATOM 785 C C . ARG A 1 95 ? 4.303 9.653 -8.202 1.00 82.62 95 ARG A C 1
ATOM 787 O O . ARG A 1 95 ? 4.148 9.138 -7.101 1.00 82.62 95 ARG A O 1
ATOM 794 N N . ILE A 1 96 ? 4.172 10.962 -8.424 1.00 84.50 96 ILE A N 1
ATOM 795 C CA . ILE A 1 96 ? 3.817 11.925 -7.371 1.00 84.50 96 ILE A CA 1
ATOM 796 C C . ILE A 1 96 ? 2.458 11.566 -6.764 1.00 84.50 96 ILE A C 1
ATOM 798 O O . ILE A 1 96 ? 2.350 11.472 -5.546 1.00 84.50 96 ILE A O 1
ATOM 802 N N . LEU A 1 97 ? 1.447 11.279 -7.590 1.00 87.69 97 LEU A N 1
ATOM 803 C CA . LEU A 1 97 ? 0.123 10.857 -7.118 1.00 87.69 97 LEU A CA 1
ATOM 804 C C . LEU A 1 97 ? 0.182 9.575 -6.282 1.00 87.69 97 LEU A C 1
ATOM 806 O O . LEU A 1 97 ? -0.470 9.492 -5.246 1.00 87.69 97 LEU A O 1
ATOM 810 N N . THR A 1 98 ? 0.991 8.596 -6.692 1.00 88.44 98 THR A N 1
ATOM 811 C CA . THR A 1 98 ? 1.173 7.359 -5.918 1.00 88.44 98 THR A CA 1
ATOM 812 C C . THR A 1 98 ? 1.837 7.642 -4.570 1.00 88.44 98 THR A C 1
ATOM 814 O O . THR A 1 98 ? 1.388 7.126 -3.552 1.00 88.44 98 THR A O 1
ATOM 817 N N . ILE A 1 99 ? 2.869 8.491 -4.536 1.00 87.56 99 ILE A N 1
ATOM 818 C CA . ILE A 1 99 ? 3.541 8.886 -3.289 1.00 87.56 99 ILE A CA 1
ATOM 819 C C . ILE A 1 99 ? 2.565 9.615 -2.361 1.00 87.56 99 ILE A C 1
ATOM 821 O O . ILE A 1 99 ? 2.486 9.275 -1.184 1.00 87.56 99 ILE A O 1
ATOM 825 N N . LEU A 1 100 ? 1.793 10.568 -2.888 1.00 89.50 100 LEU A N 1
ATOM 826 C CA . LEU A 1 100 ? 0.768 11.279 -2.122 1.00 89.50 100 LEU A CA 1
ATOM 827 C C . LEU A 1 100 ? -0.300 10.327 -1.584 1.00 89.50 100 LEU A C 1
ATOM 829 O O . LEU A 1 100 ? -0.708 10.473 -0.439 1.00 89.50 100 LEU A O 1
ATOM 833 N N . TYR A 1 101 ? -0.717 9.331 -2.368 1.00 90.81 101 TYR A N 1
ATOM 834 C CA . TYR A 1 101 ? -1.662 8.316 -1.911 1.00 90.81 101 TYR A CA 1
ATOM 835 C C . TYR A 1 101 ? -1.089 7.472 -0.764 1.00 90.81 101 TYR A C 1
ATOM 837 O O . TYR A 1 101 ? -1.749 7.308 0.262 1.00 90.81 101 TYR A O 1
ATOM 845 N N . VAL A 1 102 ? 0.139 6.963 -0.908 1.00 90.62 102 VAL A N 1
ATOM 846 C CA . VAL A 1 102 ? 0.797 6.125 0.110 1.00 90.62 102 VAL A CA 1
ATOM 847 C C . VAL A 1 102 ? 1.028 6.917 1.394 1.00 90.62 102 VAL A C 1
ATOM 849 O O . VAL A 1 102 ? 0.602 6.486 2.464 1.00 90.62 102 VAL A O 1
ATOM 852 N N . LEU A 1 103 ? 1.669 8.084 1.290 1.00 89.69 103 LEU A N 1
ATOM 853 C CA . LEU A 1 103 ? 1.950 8.930 2.447 1.00 89.69 103 LEU A CA 1
ATOM 854 C C . LEU A 1 103 ? 0.654 9.435 3.071 1.00 89.69 103 LEU A C 1
ATOM 856 O O . LEU A 1 103 ? 0.489 9.300 4.273 1.00 89.69 103 LEU A O 1
ATOM 860 N N . GLY A 1 104 ? -0.294 9.921 2.267 1.00 90.56 104 GLY A N 1
ATOM 861 C CA . GLY A 1 104 ? -1.585 10.409 2.746 1.00 90.56 104 GLY A CA 1
ATOM 862 C C . GLY A 1 104 ? -2.382 9.344 3.497 1.00 90.56 104 GLY A C 1
ATOM 863 O O . GLY A 1 104 ? -2.914 9.637 4.562 1.00 90.56 104 GLY A O 1
ATOM 864 N N . THR A 1 105 ? -2.397 8.102 3.003 1.00 92.75 105 THR A N 1
ATOM 865 C CA . THR A 1 105 ? -3.035 6.962 3.688 1.00 92.75 105 THR A CA 1
ATOM 866 C C . THR A 1 105 ? -2.418 6.730 5.069 1.00 92.75 105 THR A C 1
ATOM 868 O O . THR A 1 105 ? -3.129 6.586 6.063 1.00 92.75 105 THR A O 1
ATOM 871 N N . ILE A 1 106 ? -1.086 6.722 5.150 1.00 91.12 106 ILE A N 1
ATOM 872 C CA . ILE A 1 106 ? -0.366 6.482 6.406 1.00 91.12 106 ILE A CA 1
ATOM 873 C C . ILE A 1 106 ? -0.551 7.657 7.369 1.00 91.12 106 ILE A C 1
ATOM 875 O O . ILE A 1 106 ? -0.856 7.443 8.540 1.00 91.12 106 ILE A O 1
ATOM 879 N N . SER A 1 107 ? -0.416 8.893 6.884 1.00 89.88 107 SER A N 1
ATOM 880 C CA . SER A 1 107 ? -0.614 10.107 7.677 1.00 89.88 107 SER A CA 1
ATOM 881 C C . SER A 1 107 ? -2.026 10.184 8.245 1.00 89.88 107 SER A C 1
ATOM 883 O O . SER A 1 107 ? -2.179 10.476 9.429 1.00 89.88 107 SER A O 1
ATOM 885 N N . LEU A 1 108 ? -3.045 9.893 7.429 1.00 91.44 108 LEU A N 1
ATOM 886 C CA . LEU A 1 108 ? -4.443 9.894 7.855 1.00 91.44 108 LEU A CA 1
ATOM 887 C C . LEU A 1 108 ? -4.673 8.877 8.974 1.00 91.44 108 LEU A C 1
ATOM 889 O O . LEU A 1 108 ? -5.225 9.231 10.014 1.00 91.44 108 LEU A O 1
ATOM 893 N N . PHE A 1 109 ? -4.200 7.643 8.790 1.00 90.81 109 PHE A N 1
ATOM 894 C CA . PHE A 1 109 ? -4.327 6.613 9.813 1.00 90.81 109 PHE A CA 1
ATOM 895 C C . PHE A 1 109 ? -3.610 7.008 11.108 1.00 90.81 109 PHE A C 1
ATOM 897 O O . PHE A 1 109 ? -4.206 6.942 12.179 1.00 90.81 109 PHE A O 1
ATOM 904 N N . CYS A 1 110 ? -2.353 7.458 11.028 1.00 89.56 110 CYS A N 1
ATOM 905 C CA . CYS A 1 110 ? -1.589 7.867 12.207 1.00 89.56 110 CYS A CA 1
ATOM 906 C C . CYS A 1 110 ? -2.244 9.032 12.953 1.00 89.56 110 CYS A C 1
ATOM 908 O O . CYS A 1 110 ? -2.268 9.021 14.184 1.00 89.56 110 CYS A O 1
ATOM 910 N N . TYR A 1 111 ? -2.794 10.004 12.223 1.00 88.75 111 TYR A N 1
ATOM 911 C CA . TYR A 1 111 ? -3.533 11.121 12.802 1.00 88.75 111 TYR A CA 1
ATOM 912 C C . TYR A 1 111 ? -4.778 10.639 13.558 1.00 88.75 111 TYR A C 1
ATOM 914 O O . TYR A 1 111 ? -4.953 10.970 14.728 1.00 88.75 111 TYR A O 1
ATOM 922 N N . LEU A 1 112 ? -5.606 9.803 12.924 1.00 88.88 112 LEU A N 1
ATOM 923 C CA . LEU A 1 112 ? -6.850 9.299 13.516 1.00 88.88 112 LEU A CA 1
ATOM 924 C C . LEU A 1 112 ? -6.616 8.330 14.678 1.00 88.88 112 LEU A C 1
ATOM 926 O O . LEU A 1 112 ? -7.347 8.356 15.664 1.00 88.88 112 LEU A O 1
ATOM 930 N N . ALA A 1 113 ? -5.574 7.507 14.598 1.00 84.25 113 ALA A N 1
ATOM 931 C CA . ALA A 1 113 ? -5.168 6.612 15.676 1.00 84.25 113 ALA A CA 1
ATOM 932 C C . ALA A 1 113 ? -4.437 7.341 16.823 1.00 84.25 113 ALA A C 1
ATOM 934 O O . ALA A 1 113 ? -3.989 6.689 17.767 1.00 84.25 113 ALA A O 1
ATOM 935 N N . ASN A 1 114 ? -4.303 8.674 16.750 1.00 86.19 114 ASN A N 1
ATOM 936 C CA . ASN A 1 114 ? -3.579 9.506 17.712 1.00 86.19 114 ASN A CA 1
ATOM 937 C C . ASN A 1 114 ? -2.154 8.986 17.991 1.00 86.19 114 ASN A C 1
ATOM 939 O O . ASN A 1 114 ? -1.673 8.963 19.128 1.00 86.19 114 ASN A O 1
ATOM 943 N N . ILE A 1 115 ? -1.477 8.516 16.941 1.00 85.38 115 ILE A N 1
ATOM 944 C CA . ILE A 1 115 ? -0.090 8.067 17.029 1.00 85.38 115 ILE A CA 1
ATOM 945 C C . ILE A 1 115 ? 0.779 9.310 17.210 1.00 85.38 115 ILE A C 1
ATOM 947 O O . ILE A 1 115 ? 0.810 10.192 16.354 1.00 85.38 115 ILE A O 1
ATOM 951 N N . GLY A 1 116 ? 1.501 9.374 18.331 1.00 84.56 116 GLY A N 1
ATOM 952 C CA . GLY A 1 116 ? 2.373 10.504 18.642 1.00 84.56 116 GLY A CA 1
ATOM 953 C C . GLY A 1 116 ? 3.368 10.810 17.516 1.00 84.56 116 GLY A C 1
ATOM 954 O O . GLY A 1 116 ? 3.882 9.901 16.859 1.00 84.56 116 GLY A O 1
ATOM 955 N N . LEU A 1 117 ? 3.673 12.099 17.328 1.00 83.00 117 LEU A N 1
ATOM 956 C CA . LEU A 1 117 ? 4.496 12.609 16.223 1.00 83.00 117 LEU A CA 1
ATOM 957 C C . LEU A 1 117 ? 5.829 11.859 16.069 1.00 83.00 117 LEU A C 1
ATOM 959 O O . LEU A 1 117 ? 6.228 11.548 14.953 1.00 83.00 117 LEU A O 1
ATOM 963 N N . ASN A 1 118 ? 6.483 11.509 17.180 1.00 84.50 118 ASN A N 1
ATOM 964 C CA . ASN A 1 118 ? 7.746 10.766 17.165 1.00 84.50 118 ASN A CA 1
ATOM 965 C C . ASN A 1 118 ? 7.605 9.399 16.476 1.00 84.50 118 ASN A C 1
ATOM 967 O O . ASN A 1 118 ? 8.419 9.054 15.623 1.00 84.50 118 ASN A O 1
ATOM 971 N N . ASN A 1 119 ? 6.548 8.647 16.791 1.00 84.44 119 ASN A N 1
ATOM 972 C CA . ASN A 1 119 ? 6.299 7.331 16.197 1.00 84.44 119 ASN A CA 1
ATOM 973 C C . ASN A 1 119 ? 5.932 7.450 14.714 1.00 84.44 119 ASN A C 1
ATOM 975 O O . ASN A 1 119 ? 6.380 6.646 13.898 1.00 84.44 119 ASN A O 1
ATOM 979 N N . TYR A 1 120 ? 5.169 8.484 14.353 1.00 83.69 120 TYR A N 1
ATOM 980 C CA . TYR A 1 120 ? 4.863 8.793 12.958 1.00 83.69 120 TYR A CA 1
ATOM 981 C C . TYR A 1 120 ? 6.127 9.135 12.150 1.00 83.69 120 TYR A C 1
ATOM 983 O O . TYR A 1 120 ? 6.328 8.597 11.062 1.00 83.69 120 TYR A O 1
ATOM 991 N N . LEU A 1 121 ? 7.019 9.972 12.689 1.00 83.38 121 LEU A N 1
ATOM 992 C CA . LEU A 1 121 ? 8.284 10.321 12.035 1.00 83.38 121 LEU A CA 1
ATOM 993 C C . LEU A 1 121 ? 9.188 9.097 11.853 1.00 83.38 121 LEU A C 1
ATOM 995 O O . LEU A 1 121 ? 9.755 8.921 10.775 1.00 83.38 121 LEU A O 1
ATOM 999 N N . ILE A 1 122 ? 9.276 8.222 12.862 1.00 86.25 122 ILE A N 1
ATOM 1000 C CA . ILE A 1 122 ? 10.009 6.951 12.752 1.00 86.25 122 ILE A CA 1
ATOM 1001 C C . ILE A 1 122 ? 9.436 6.106 11.609 1.00 86.25 122 ILE A C 1
ATOM 1003 O O . ILE A 1 122 ? 10.197 5.638 10.763 1.00 86.25 122 ILE A O 1
ATOM 1007 N N . LEU A 1 123 ? 8.110 5.955 11.534 1.00 83.88 123 LEU A N 1
ATOM 1008 C CA . LEU A 1 123 ? 7.449 5.190 10.474 1.00 83.88 123 LEU A CA 1
ATOM 1009 C C . LEU A 1 123 ? 7.765 5.754 9.079 1.00 83.88 123 LEU A C 1
ATOM 1011 O O . LEU A 1 123 ? 8.116 5.002 8.170 1.00 83.88 123 LEU A O 1
ATOM 1015 N N . ILE A 1 124 ? 7.701 7.077 8.916 1.00 83.88 124 ILE A N 1
ATOM 1016 C CA . ILE A 1 124 ? 8.035 7.757 7.658 1.00 83.88 124 ILE A CA 1
ATOM 1017 C C . ILE A 1 124 ? 9.500 7.514 7.272 1.00 83.88 124 ILE A C 1
ATOM 1019 O O . ILE A 1 124 ? 9.778 7.182 6.119 1.00 83.88 124 ILE A O 1
ATOM 1023 N N . ILE A 1 125 ? 10.437 7.620 8.218 1.00 84.81 125 ILE A N 1
ATOM 1024 C CA . ILE A 1 125 ? 11.866 7.363 7.975 1.00 84.81 125 ILE A CA 1
ATOM 1025 C C . ILE A 1 125 ? 12.085 5.911 7.537 1.00 84.81 125 ILE A C 1
ATOM 1027 O O . ILE A 1 125 ? 12.776 5.670 6.545 1.00 84.81 125 ILE A O 1
ATOM 1031 N N . VAL A 1 126 ? 11.452 4.955 8.223 1.00 84.12 126 VAL A N 1
ATOM 1032 C CA . VAL A 1 126 ? 11.526 3.519 7.902 1.00 84.12 126 VAL A CA 1
ATOM 1033 C C . VAL A 1 126 ? 10.980 3.214 6.505 1.00 84.12 126 VAL A C 1
ATOM 1035 O O . VAL A 1 126 ? 11.424 2.257 5.884 1.00 84.12 126 VAL A O 1
ATOM 1038 N N . ILE A 1 127 ? 10.072 4.027 5.966 1.00 81.50 127 ILE A N 1
ATOM 1039 C CA . ILE A 1 127 ? 9.552 3.860 4.600 1.00 81.50 127 ILE A CA 1
ATOM 1040 C C . ILE A 1 127 ? 10.442 4.569 3.570 1.00 81.50 127 ILE A C 1
ATOM 1042 O O . ILE A 1 127 ? 10.7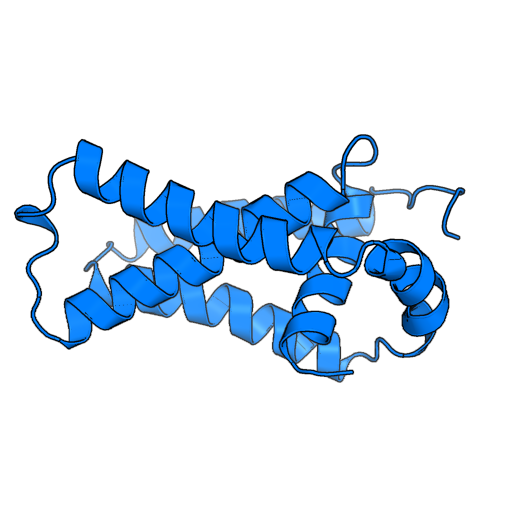82 3.998 2.528 1.00 81.50 127 ILE A O 1
ATOM 1046 N N . ILE A 1 128 ? 10.836 5.815 3.842 1.00 81.81 128 ILE A N 1
ATOM 1047 C CA . ILE A 1 128 ? 11.581 6.652 2.894 1.00 81.81 128 ILE A CA 1
ATOM 1048 C C . ILE A 1 128 ? 13.008 6.137 2.705 1.00 81.81 128 ILE A C 1
ATOM 1050 O O . ILE A 1 128 ? 13.461 6.028 1.564 1.00 81.81 128 ILE A O 1
ATOM 1054 N N . VAL A 1 129 ? 13.717 5.796 3.785 1.00 83.44 129 VAL A N 1
ATOM 1055 C CA . VAL A 1 129 ? 15.138 5.419 3.716 1.00 83.44 129 VAL A CA 1
ATOM 1056 C C . VAL A 1 129 ? 15.355 4.181 2.837 1.00 83.44 129 VAL A C 1
ATOM 1058 O O . VAL A 1 129 ? 16.139 4.279 1.889 1.00 83.44 129 VAL A O 1
ATOM 1061 N N . PRO A 1 130 ? 14.640 3.053 3.025 1.00 78.62 130 PRO A N 1
ATOM 1062 C CA . PRO A 1 130 ? 14.768 1.905 2.133 1.00 78.62 130 PRO A CA 1
ATOM 1063 C C . PRO A 1 130 ? 14.378 2.230 0.692 1.00 78.62 130 PRO A C 1
ATOM 1065 O O . PRO A 1 130 ? 15.001 1.716 -0.231 1.00 78.62 130 PRO A O 1
ATOM 1068 N N . THR A 1 131 ? 13.397 3.114 0.478 1.00 74.19 131 THR A N 1
ATOM 1069 C CA . THR A 1 131 ? 12.971 3.524 -0.870 1.00 74.19 131 THR A CA 1
ATOM 1070 C C . THR A 1 131 ? 14.063 4.318 -1.595 1.00 74.19 131 THR A C 1
ATOM 1072 O O . THR A 1 131 ? 14.326 4.074 -2.775 1.00 74.19 131 THR A O 1
ATOM 1075 N N . ILE A 1 132 ? 14.742 5.236 -0.901 1.00 80.31 132 ILE A N 1
ATOM 1076 C CA . ILE A 1 132 ? 15.878 5.989 -1.454 1.00 80.31 132 ILE A CA 1
ATOM 1077 C C . ILE A 1 132 ? 17.054 5.048 -1.724 1.00 80.31 132 ILE A C 1
ATOM 1079 O O . ILE A 1 132 ? 17.612 5.071 -2.821 1.00 80.31 132 ILE A O 1
ATOM 1083 N N . LEU A 1 133 ? 17.399 4.181 -0.768 1.00 79.81 133 LEU A N 1
ATOM 1084 C CA . LEU A 1 133 ? 18.475 3.200 -0.938 1.00 79.81 133 LEU A CA 1
ATOM 1085 C C . LEU A 1 133 ? 18.200 2.271 -2.127 1.00 79.81 133 LEU A C 1
ATOM 1087 O O . LEU A 1 133 ? 19.083 2.038 -2.950 1.00 79.81 133 LEU A O 1
ATOM 1091 N N . ALA A 1 134 ? 16.961 1.812 -2.283 1.00 76.44 134 ALA A N 1
ATOM 1092 C CA . ALA A 1 134 ? 16.530 1.027 -3.433 1.00 76.44 134 ALA A CA 1
ATOM 1093 C C . ALA A 1 134 ? 16.646 1.786 -4.756 1.00 76.44 134 ALA A C 1
ATOM 1095 O O . ALA A 1 134 ? 16.914 1.189 -5.796 1.00 76.44 134 ALA A O 1
ATOM 1096 N N . HIS A 1 135 ? 16.418 3.098 -4.745 1.00 73.62 135 HIS A N 1
ATOM 1097 C CA . HIS A 1 135 ? 16.557 3.915 -5.940 1.00 73.62 135 HIS A CA 1
ATOM 1098 C C . HIS A 1 135 ? 18.021 4.109 -6.341 1.00 73.62 135 HIS A C 1
ATOM 1100 O O . HIS A 1 135 ? 18.324 4.041 -7.530 1.00 73.62 135 HIS A O 1
ATOM 1106 N N . LEU A 1 136 ? 18.903 4.348 -5.367 1.00 78.62 136 LEU A N 1
ATOM 1107 C CA . LEU A 1 136 ? 20.324 4.615 -5.597 1.00 78.62 136 LEU A CA 1
ATOM 1108 C C . LEU A 1 136 ? 21.120 3.342 -5.912 1.00 78.62 136 LEU A C 1
ATOM 1110 O O . LEU A 1 136 ? 21.987 3.364 -6.780 1.00 78.62 136 LEU A O 1
ATOM 1114 N N . PHE A 1 137 ? 20.819 2.237 -5.226 1.00 79.50 137 PHE A N 1
ATOM 1115 C CA . PHE A 1 137 ? 21.617 1.006 -5.278 1.00 79.50 137 PHE A CA 1
ATOM 1116 C C . PHE A 1 137 ? 20.885 -0.184 -5.915 1.00 79.50 137 PHE A C 1
ATOM 1118 O O . PHE A 1 137 ? 21.513 -1.181 -6.274 1.00 79.50 137 PHE A O 1
ATOM 1125 N N . GLY A 1 138 ? 19.562 -0.110 -6.076 1.00 68.44 138 GLY A N 1
ATOM 1126 C CA . GLY A 1 138 ? 18.769 -1.195 -6.647 1.00 68.44 138 GLY A CA 1
ATOM 1127 C C . GLY A 1 138 ? 18.892 -1.259 -8.167 1.00 68.44 138 GLY A C 1
ATOM 1128 O O . GLY A 1 138 ? 18.330 -0.433 -8.888 1.00 68.44 138 GLY A O 1
ATOM 1129 N N . LYS A 1 139 ? 19.568 -2.293 -8.679 1.00 64.50 139 LYS A N 1
ATOM 1130 C CA . LYS A 1 139 ? 19.492 -2.662 -10.102 1.00 64.50 139 LYS A CA 1
ATOM 1131 C C . LYS A 1 139 ? 18.122 -3.274 -10.393 1.00 64.50 139 LYS A C 1
ATOM 1133 O O . LYS A 1 139 ? 17.730 -4.210 -9.694 1.00 64.50 139 LYS A O 1
ATOM 1138 N N . ARG A 1 140 ? 17.413 -2.799 -11.423 1.00 60.44 140 ARG A N 1
ATOM 1139 C CA . ARG A 1 140 ? 16.164 -3.439 -11.881 1.00 60.44 140 ARG A CA 1
ATOM 1140 C C . ARG A 1 140 ? 16.440 -4.869 -12.359 1.00 60.44 140 ARG A C 1
ATOM 1142 O O . ARG A 1 140 ? 17.579 -5.230 -12.639 1.00 60.44 140 ARG A O 1
ATOM 1149 N N . ASN A 1 141 ? 15.412 -5.713 -12.344 1.00 53.69 141 ASN A N 1
ATOM 1150 C CA . ASN A 1 141 ? 15.502 -7.055 -12.915 1.00 53.69 141 ASN A CA 1
ATOM 1151 C C . ASN A 1 141 ? 15.579 -6.948 -14.445 1.00 53.69 141 ASN A C 1
ATOM 1153 O O . ASN A 1 141 ? 14.672 -6.380 -15.048 1.00 53.69 141 ASN A O 1
ATOM 1157 N N . GLU A 1 142 ? 16.620 -7.532 -15.047 1.00 50.94 142 GLU A N 1
ATOM 1158 C CA . GLU A 1 142 ? 16.876 -7.519 -16.502 1.00 50.94 142 GLU A CA 1
ATOM 1159 C C . GLU A 1 142 ? 15.742 -8.159 -17.313 1.00 50.94 142 GLU A C 1
ATOM 1161 O O . GLU A 1 142 ? 15.513 -7.800 -18.459 1.00 50.94 142 GLU A O 1
ATOM 1166 N N . GLN A 1 143 ? 14.963 -9.054 -16.697 1.00 44.78 143 GLN A N 1
ATOM 1167 C CA . GLN A 1 143 ? 13.798 -9.699 -17.314 1.00 44.78 143 GLN A CA 1
ATOM 1168 C C . GLN A 1 143 ? 12.675 -8.715 -17.698 1.00 44.78 143 GLN A C 1
ATOM 1170 O O . GLN A 1 143 ? 11.727 -9.095 -18.383 1.00 44.78 143 GLN A O 1
ATOM 1175 N N . PHE A 1 144 ? 12.766 -7.464 -17.244 1.00 47.56 144 PHE A N 1
ATOM 1176 C CA . PHE A 1 144 ? 11.791 -6.413 -17.506 1.00 47.56 144 PHE A CA 1
ATOM 1177 C C . PHE A 1 144 ? 12.443 -5.080 -17.873 1.00 47.56 144 PHE A C 1
ATOM 1179 O O . PHE A 1 144 ? 11.749 -4.061 -17.780 1.00 47.56 144 PHE A O 1
ATOM 1186 N N . ASP A 1 145 ? 13.736 -5.046 -18.224 1.00 42.31 145 ASP A N 1
ATOM 1187 C CA . ASP A 1 145 ? 14.371 -3.836 -18.759 1.00 42.31 145 ASP A CA 1
ATOM 1188 C C . ASP A 1 145 ? 14.097 -3.642 -20.250 1.00 42.31 145 ASP A C 1
ATOM 1190 O O . ASP A 1 145 ? 14.276 -4.596 -21.035 1.00 42.31 145 ASP A O 1
#

Organism: NCBI:txid2565367

Secondary structure (DSSP, 8-state):
--HHHHHHHHHHHHHHHH-SS-HHHHHHHHHHHHHHHHHHHHHHHTT--GGG--HHHHHHHHHHHHHHHHHHHHHTTTHHHHHHHHGGG--HHHHHHHHHHHHHHHHHHHHHTT--HHHHHHHHHHHHHHHHHHHHH-PPPGGG-